Protein AF-A0AA38CNA8-F1 (afdb_monomer_lite)

pLDDT: mean 75.53, std 14.95, range [21.09, 90.0]

Foldseek 3Di:
DDPPDDDPVVVVVVVVVVVCQVPPPPCPDRDFDWDWDDQAPFIRGGQTDDPPDPDRDDDPVVCVVRVFDWDADADWDQDPVRDIDGDRGHGPDRD

Secondary structure (DSSP, 8-state):
-------HHHHHHHHHHHHHHHH-TT-SSPPPPEEEEEETTEEEEEEEP-TT-SS----HHHHHHTT--EE----EEE-TTSPEEEP--EE----

Radius of gyration: 15.96 Å; chains: 1; bounding box: 35×38×35 Å

Organism: Taxus chinensis (NCBI:txid29808)

Sequence (95 aa):
MVLRTMEQDRIKEFKWMVQKVLNAKDIKKPPPFYFSLIMGEHIGHNCMVENGASNTVMPNAIAEKLGLQYEPTEKSVLQLDGIVMNTVGVIKNLE

Structure (mmCIF, N/CA/C/O backbone):
data_AF-A0AA38CNA8-F1
#
_entry.id   AF-A0AA38CNA8-F1
#
loop_
_atom_site.group_PDB
_atom_site.id
_atom_site.type_symbol
_atom_site.label_atom_id
_atom_site.label_alt_id
_atom_site.label_comp_id
_atom_site.label_asym_id
_atom_site.label_entity_id
_atom_site.label_seq_id
_atom_site.pdbx_PDB_ins_code
_atom_site.Cartn_x
_atom_site.Cartn_y
_atom_site.Cartn_z
_atom_site.occupancy
_atom_site.B_iso_or_equiv
_atom_site.auth_seq_id
_atom_site.auth_comp_id
_atom_site.auth_asym_id
_atom_site.auth_atom_id
_atom_site.pdbx_PDB_model_num
ATOM 1 N N . MET A 1 1 ? 2.943 -7.563 10.537 1.00 31.81 1 MET A N 1
ATOM 2 C CA . MET A 1 1 ? 3.380 -7.994 9.190 1.00 31.81 1 MET A CA 1
ATOM 3 C C . MET A 1 1 ? 4.314 -9.183 9.328 1.00 31.81 1 MET A C 1
ATOM 5 O O . MET A 1 1 ? 5.522 -9.011 9.463 1.00 31.81 1 MET A O 1
ATOM 9 N N . VAL A 1 2 ? 3.756 -10.391 9.338 1.00 21.09 2 VAL A N 1
ATOM 10 C CA . VAL A 1 2 ? 4.552 -11.615 9.244 1.00 21.09 2 VAL A CA 1
ATOM 11 C C . VAL A 1 2 ? 4.868 -11.835 7.768 1.00 21.09 2 VAL A C 1
ATOM 13 O O . VAL A 1 2 ? 4.011 -12.233 6.984 1.00 21.09 2 VAL A O 1
ATOM 16 N N . LEU A 1 3 ? 6.109 -11.557 7.366 1.00 26.83 3 LEU A N 1
ATOM 17 C CA . LEU A 1 3 ? 6.644 -12.086 6.116 1.00 26.83 3 LEU A CA 1
ATOM 18 C C . LEU A 1 3 ? 6.748 -13.602 6.306 1.00 26.83 3 LEU A C 1
ATOM 20 O O . LEU A 1 3 ? 7.724 -14.084 6.878 1.00 26.83 3 LEU A O 1
ATOM 24 N N . ARG A 1 4 ? 5.730 -14.368 5.890 1.00 35.53 4 ARG A N 1
ATOM 25 C CA . ARG A 1 4 ? 5.892 -15.824 5.802 1.00 35.53 4 ARG A CA 1
ATOM 26 C C . ARG A 1 4 ? 7.075 -16.074 4.879 1.00 35.53 4 ARG A C 1
ATOM 28 O O . ARG A 1 4 ? 7.132 -15.528 3.777 1.00 35.53 4 ARG A O 1
ATOM 35 N N . THR A 1 5 ? 8.041 -16.835 5.377 1.00 39.94 5 THR A N 1
ATOM 36 C CA . THR A 1 5 ? 9.295 -17.131 4.693 1.00 39.94 5 THR A CA 1
ATOM 37 C C . THR A 1 5 ? 8.994 -17.631 3.289 1.00 39.94 5 THR A C 1
ATOM 39 O O . THR A 1 5 ? 8.489 -18.737 3.107 1.00 39.94 5 THR A O 1
ATOM 42 N N . MET A 1 6 ? 9.304 -16.811 2.283 1.00 47.78 6 MET A N 1
ATOM 43 C CA . MET A 1 6 ? 9.573 -17.339 0.955 1.00 47.78 6 MET A CA 1
ATOM 44 C C . MET A 1 6 ? 10.661 -18.401 1.134 1.00 47.78 6 MET A C 1
ATOM 46 O O . MET A 1 6 ? 11.669 -18.138 1.793 1.00 47.78 6 MET A O 1
ATOM 50 N N . GLU A 1 7 ? 10.449 -19.603 0.601 1.00 55.81 7 GLU A N 1
ATOM 51 C CA . GLU A 1 7 ? 11.503 -20.618 0.536 1.00 55.81 7 GLU A CA 1
ATOM 52 C C . GLU A 1 7 ? 12.777 -19.980 -0.038 1.00 55.81 7 GLU A C 1
ATOM 54 O O . GLU A 1 7 ? 12.696 -19.117 -0.921 1.00 55.81 7 GLU A O 1
ATOM 59 N N . GLN A 1 8 ? 13.950 -20.347 0.492 1.00 53.97 8 GLN A N 1
ATOM 60 C CA . GLN A 1 8 ? 15.221 -19.678 0.172 1.00 53.97 8 GLN A CA 1
ATOM 61 C C . GLN A 1 8 ? 15.472 -19.565 -1.341 1.00 53.97 8 GLN A C 1
ATOM 63 O O . GLN A 1 8 ? 15.994 -18.546 -1.802 1.00 53.97 8 GLN A O 1
ATOM 68 N N . ASP A 1 9 ? 15.028 -20.555 -2.114 1.00 52.94 9 ASP A N 1
ATOM 69 C CA . ASP A 1 9 ? 15.140 -20.576 -3.571 1.00 52.94 9 ASP A CA 1
ATOM 70 C C . ASP A 1 9 ? 14.302 -19.484 -4.244 1.00 52.94 9 ASP A C 1
ATOM 72 O O . ASP A 1 9 ? 14.803 -18.778 -5.122 1.00 52.94 9 ASP A O 1
ATOM 76 N N . ARG A 1 10 ? 13.081 -19.229 -3.757 1.00 58.44 10 ARG A N 1
ATOM 77 C CA . ARG A 1 10 ? 12.242 -18.131 -4.259 1.00 58.44 10 ARG A CA 1
ATOM 78 C C . ARG A 1 10 ? 12.805 -16.764 -3.887 1.00 58.44 10 ARG A C 1
ATOM 80 O O . ARG A 1 10 ? 12.689 -15.826 -4.669 1.00 58.44 10 ARG A O 1
ATOM 87 N N . ILE A 1 11 ? 13.442 -16.627 -2.719 1.00 60.25 11 ILE A N 1
ATOM 88 C CA . ILE A 1 11 ? 14.130 -15.378 -2.334 1.00 60.25 11 ILE A CA 1
ATOM 89 C C . ILE A 1 11 ? 15.313 -15.117 -3.268 1.00 60.25 11 ILE A C 1
ATOM 91 O O . ILE A 1 11 ? 15.544 -13.980 -3.683 1.00 60.25 11 ILE A O 1
ATOM 95 N N . LYS A 1 12 ? 16.077 -16.161 -3.594 1.00 63.94 12 LYS A N 1
ATOM 96 C CA . LYS A 1 12 ? 17.230 -16.070 -4.491 1.00 63.94 12 LYS A CA 1
ATOM 97 C C . LYS A 1 12 ? 16.803 -15.699 -5.910 1.00 63.94 12 LYS A C 1
ATOM 99 O O . LYS A 1 12 ? 17.407 -14.806 -6.502 1.00 63.94 12 LYS A O 1
ATOM 104 N N . GLU A 1 13 ? 15.746 -16.324 -6.418 1.00 68.38 13 GLU A N 1
ATOM 105 C CA . GLU A 1 13 ? 15.154 -16.013 -7.722 1.00 68.38 13 GLU A CA 1
ATOM 106 C C . GLU A 1 13 ? 14.617 -14.578 -7.773 1.00 68.38 13 GLU A C 1
ATOM 108 O O . GLU A 1 13 ? 14.934 -13.827 -8.697 1.00 68.38 13 GLU A O 1
ATOM 113 N N . PHE A 1 14 ? 13.907 -14.147 -6.727 1.00 68.44 14 PHE A N 1
ATOM 114 C CA . PHE A 1 14 ? 13.411 -12.780 -6.599 1.00 68.44 14 PHE A CA 1
ATOM 115 C C . PHE A 1 14 ? 14.541 -11.746 -6.609 1.00 68.44 14 PHE A C 1
ATOM 117 O O . PHE A 1 14 ? 14.514 -10.794 -7.389 1.00 68.44 14 PHE A O 1
ATOM 124 N N . LYS A 1 15 ? 15.580 -11.951 -5.789 1.00 67.81 15 LYS A N 1
ATOM 125 C CA . LYS A 1 15 ? 16.761 -11.075 -5.759 1.00 67.81 15 LYS A CA 1
ATOM 126 C C . LYS A 1 15 ? 17.451 -11.018 -7.118 1.00 67.81 15 LYS A C 1
ATOM 128 O O . LYS A 1 15 ? 17.867 -9.944 -7.546 1.00 67.81 15 LYS A O 1
ATOM 133 N N . TRP A 1 16 ? 17.553 -12.152 -7.808 1.00 71.00 16 TRP A N 1
ATOM 134 C CA . TRP A 1 16 ? 18.142 -12.213 -9.140 1.00 71.00 16 TRP A CA 1
ATOM 135 C C . TRP A 1 16 ? 17.305 -11.463 -10.184 1.00 71.00 16 TRP A C 1
ATOM 137 O O . TRP A 1 16 ? 17.872 -10.708 -10.975 1.00 71.00 16 TRP A O 1
ATOM 147 N N . MET A 1 17 ? 15.974 -11.598 -10.156 1.00 67.81 17 MET A N 1
ATOM 148 C CA . MET A 1 17 ? 15.066 -10.831 -11.017 1.00 67.81 17 MET A CA 1
ATOM 149 C C . MET A 1 17 ? 15.209 -9.326 -10.787 1.00 67.81 17 MET A C 1
ATOM 151 O O . MET A 1 17 ? 15.407 -8.582 -11.748 1.00 67.81 17 MET A O 1
ATOM 155 N N . VAL A 1 18 ? 15.172 -8.883 -9.526 1.00 68.50 18 VAL A N 1
ATOM 156 C CA . VAL A 1 18 ? 15.355 -7.471 -9.158 1.00 68.50 18 VAL A CA 1
ATOM 157 C C . VAL A 1 18 ? 16.705 -6.963 -9.666 1.00 68.50 18 VAL A C 1
ATOM 159 O O . VAL A 1 18 ? 16.763 -5.943 -10.349 1.00 68.50 18 VAL A O 1
ATOM 162 N N . GLN A 1 19 ? 17.787 -7.707 -9.428 1.00 71.62 19 GLN A N 1
ATOM 163 C CA . GLN A 1 19 ? 19.124 -7.321 -9.874 1.00 71.62 19 GLN A CA 1
ATOM 164 C C . GLN A 1 19 ? 19.231 -7.232 -11.403 1.00 71.62 19 GLN A C 1
ATOM 166 O O . GLN A 1 19 ? 19.900 -6.338 -11.916 1.00 71.62 19 GLN A O 1
ATOM 171 N N . LYS A 1 20 ? 18.568 -8.125 -12.147 1.00 72.69 20 LYS A N 1
ATOM 172 C CA . LYS A 1 20 ? 18.525 -8.071 -13.615 1.00 72.69 20 LYS A CA 1
ATOM 173 C C . LYS A 1 20 ? 17.805 -6.831 -14.134 1.00 72.69 20 LYS A C 1
ATOM 175 O O . LYS A 1 20 ? 18.309 -6.208 -15.063 1.00 72.69 20 LYS A O 1
ATOM 180 N N . VAL A 1 21 ? 16.665 -6.476 -13.541 1.00 67.75 21 VAL A N 1
ATOM 181 C CA . VAL A 1 21 ? 15.911 -5.266 -13.907 1.00 67.75 21 VAL A CA 1
ATOM 182 C C . VAL A 1 21 ? 16.731 -4.013 -13.601 1.00 67.75 21 VAL A C 1
ATOM 184 O O . VAL A 1 21 ? 16.823 -3.129 -14.446 1.00 67.75 21 VAL A O 1
ATOM 187 N N . LEU A 1 22 ? 17.390 -3.964 -12.438 1.00 65.00 22 LEU A N 1
ATOM 188 C CA . LEU A 1 22 ? 18.246 -2.840 -12.044 1.00 65.00 22 LEU A CA 1
ATOM 189 C C . LEU A 1 22 ? 19.515 -2.714 -12.907 1.00 65.00 22 LEU A C 1
ATOM 191 O O . LEU A 1 22 ? 19.977 -1.605 -13.156 1.00 65.00 22 LEU A O 1
ATOM 195 N N . ASN A 1 23 ? 20.074 -3.831 -13.382 1.00 69.94 23 ASN A N 1
ATOM 196 C CA . ASN A 1 23 ? 21.287 -3.852 -14.210 1.00 69.94 23 ASN A CA 1
ATOM 197 C C . ASN A 1 23 ? 21.019 -3.701 -15.716 1.00 69.94 23 ASN A C 1
ATOM 199 O O . ASN A 1 23 ? 21.972 -3.664 -16.500 1.00 69.94 23 ASN A O 1
ATOM 203 N N . ALA A 1 24 ? 19.757 -3.653 -16.145 1.00 69.19 24 ALA A N 1
ATOM 204 C CA . ALA A 1 24 ? 19.406 -3.457 -17.544 1.00 69.19 24 ALA A CA 1
ATOM 205 C C . ALA A 1 24 ? 19.765 -2.019 -17.964 1.00 69.19 24 ALA A C 1
ATOM 207 O O . ALA A 1 24 ? 19.005 -1.078 -17.749 1.00 69.19 24 ALA A O 1
ATOM 208 N N . LYS A 1 25 ? 20.955 -1.861 -18.560 1.00 57.91 25 LYS A N 1
ATOM 209 C CA . LYS A 1 25 ? 21.581 -0.572 -18.917 1.00 57.91 25 LYS A CA 1
ATOM 210 C C . LYS A 1 25 ? 20.749 0.318 -19.856 1.00 57.91 25 LYS A C 1
ATOM 212 O O . LYS A 1 25 ? 21.031 1.508 -19.943 1.00 57.91 25 LYS A O 1
ATOM 217 N N . ASP A 1 26 ? 19.716 -0.229 -20.494 1.00 58.56 26 ASP A N 1
ATOM 218 C CA . ASP A 1 26 ? 18.867 0.481 -21.458 1.00 58.56 26 ASP A CA 1
ATOM 219 C C . ASP A 1 26 ? 17.518 0.943 -20.890 1.00 58.56 26 ASP A C 1
ATOM 221 O O . ASP A 1 26 ? 16.732 1.588 -21.587 1.00 58.56 26 ASP A O 1
ATOM 225 N N . ILE A 1 27 ? 17.231 0.665 -19.616 1.00 58.88 27 ILE A N 1
ATOM 226 C CA . ILE A 1 27 ? 15.942 1.008 -19.023 1.00 58.88 27 ILE A CA 1
ATOM 227 C C . ILE A 1 27 ? 16.078 2.271 -18.167 1.00 58.88 27 ILE A C 1
ATOM 229 O O . ILE A 1 27 ? 16.283 2.216 -16.960 1.00 58.88 27 ILE A O 1
ATOM 233 N N . LYS A 1 28 ? 15.926 3.446 -18.796 1.00 63.50 28 LYS A N 1
ATOM 234 C CA . LYS A 1 28 ? 15.954 4.749 -18.092 1.00 63.50 28 LYS A CA 1
ATOM 235 C C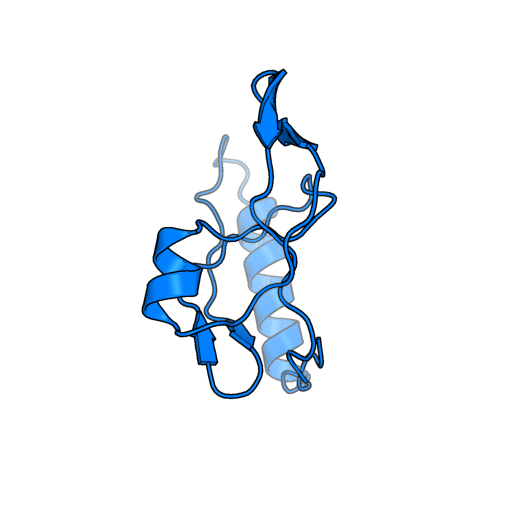 . LYS A 1 28 ? 14.889 4.875 -16.989 1.00 63.50 28 LYS A C 1
ATOM 237 O O . LYS A 1 28 ? 15.063 5.675 -16.075 1.00 63.50 28 LYS A O 1
ATOM 242 N N . LYS A 1 29 ? 13.789 4.119 -17.090 1.00 68.06 29 LYS A N 1
ATOM 243 C CA . LYS A 1 29 ? 12.729 3.994 -16.078 1.00 68.06 29 LYS A CA 1
ATOM 244 C C . LYS A 1 29 ? 12.184 2.564 -16.103 1.00 68.06 29 LYS A C 1
ATOM 246 O O . LYS A 1 29 ? 11.382 2.265 -16.991 1.00 68.06 29 LYS A O 1
ATOM 251 N N . PRO A 1 30 ? 12.648 1.658 -15.227 1.00 68.88 30 PRO A N 1
ATOM 252 C CA . PRO A 1 30 ? 12.095 0.314 -15.178 1.00 68.88 30 PRO A CA 1
ATOM 253 C C . PRO A 1 30 ? 10.603 0.353 -14.866 1.00 68.88 30 PRO A C 1
ATOM 255 O O . PRO A 1 30 ? 10.162 1.251 -14.142 1.00 68.88 30 PRO A O 1
ATOM 258 N N . PRO A 1 31 ? 9.809 -0.569 -15.447 1.00 71.62 31 PRO A N 1
ATOM 259 C CA . PRO A 1 31 ? 8.404 -0.668 -15.094 1.00 71.62 31 PRO A CA 1
ATOM 260 C C . PRO A 1 31 ? 8.295 -0.909 -13.582 1.00 71.62 31 PRO A C 1
ATOM 262 O O . PRO A 1 31 ? 9.172 -1.571 -13.011 1.00 71.62 31 PRO A O 1
ATOM 265 N N . PRO A 1 32 ? 7.251 -0.385 -12.920 1.00 78.69 32 PRO A N 1
ATOM 266 C CA . PRO A 1 32 ? 7.117 -0.569 -11.489 1.00 78.69 32 PRO A CA 1
ATOM 267 C C . PRO A 1 32 ? 6.986 -2.057 -11.165 1.00 78.69 32 PRO A C 1
ATOM 269 O O . PRO A 1 32 ? 6.387 -2.834 -11.914 1.00 78.69 32 PRO A O 1
ATOM 272 N N . PHE A 1 33 ? 7.582 -2.456 -10.049 1.00 81.69 33 PHE A N 1
ATOM 273 C CA . PHE A 1 33 ? 7.582 -3.843 -9.625 1.00 81.69 33 PHE A CA 1
ATOM 274 C C . PHE A 1 33 ? 6.369 -4.103 -8.729 1.00 81.69 33 PHE A C 1
ATOM 276 O O . PHE A 1 33 ? 6.251 -3.500 -7.659 1.00 81.69 33 PHE A O 1
ATOM 283 N N . TYR A 1 34 ? 5.481 -5.001 -9.162 1.00 84.75 34 TYR A N 1
ATOM 284 C CA . TYR A 1 34 ? 4.237 -5.321 -8.462 1.00 84.75 34 TYR A CA 1
ATOM 285 C C . TYR A 1 34 ? 4.223 -6.755 -7.933 1.00 84.75 34 TYR A C 1
ATOM 287 O O . TYR A 1 34 ? 4.722 -7.675 -8.579 1.00 84.75 34 TYR A O 1
ATOM 295 N N . PHE A 1 35 ? 3.599 -6.957 -6.776 1.00 84.25 35 PHE A N 1
ATOM 296 C CA . PHE A 1 35 ? 3.395 -8.267 -6.163 1.00 84.25 35 PHE A CA 1
ATOM 297 C C . PHE A 1 35 ? 1.999 -8.369 -5.540 1.00 84.25 35 PHE A C 1
ATOM 299 O O . PHE A 1 35 ? 1.293 -7.373 -5.385 1.00 84.25 35 PHE A O 1
ATOM 306 N N . SER A 1 36 ? 1.588 -9.591 -5.201 1.00 87.56 36 SER A N 1
ATOM 307 C CA . SER A 1 36 ? 0.427 -9.804 -4.333 1.00 87.56 36 SER A CA 1
ATOM 308 C C . SER A 1 36 ? 0.906 -10.010 -2.899 1.00 87.56 36 SER A C 1
ATOM 310 O O . SER A 1 36 ? 1.853 -10.763 -2.671 1.00 87.56 36 SER A O 1
ATOM 312 N N . LEU A 1 37 ? 0.271 -9.335 -1.948 1.00 84.31 37 LEU A N 1
ATOM 313 C CA . LEU A 1 37 ? 0.573 -9.401 -0.524 1.00 84.31 37 LEU A CA 1
ATOM 314 C C . LEU A 1 37 ? -0.564 -10.123 0.204 1.00 84.31 37 LEU A C 1
ATOM 316 O O . LEU A 1 37 ? -1.731 -9.777 0.034 1.00 84.31 37 LEU A O 1
ATOM 320 N N . ILE A 1 38 ? -0.218 -11.090 1.049 1.00 85.69 38 ILE A N 1
ATOM 321 C CA . ILE A 1 38 ? -1.158 -11.689 2.001 1.00 85.69 38 ILE A CA 1
ATOM 322 C C . ILE A 1 38 ? -1.100 -10.865 3.295 1.00 85.69 38 ILE A C 1
ATOM 324 O O . ILE A 1 38 ? -0.017 -10.650 3.840 1.00 85.69 38 ILE A O 1
ATOM 328 N N . MET A 1 39 ? -2.251 -10.381 3.758 1.00 81.38 39 MET A N 1
ATOM 329 C CA . MET A 1 39 ? -2.429 -9.515 4.927 1.00 81.38 39 MET A CA 1
ATOM 330 C C . MET A 1 39 ? -3.505 -10.124 5.836 1.00 81.38 39 MET A C 1
ATOM 332 O O . MET A 1 39 ? -4.701 -9.908 5.622 1.00 81.38 39 MET A O 1
ATOM 336 N N . GLY A 1 40 ? -3.092 -10.913 6.830 1.00 82.88 40 GLY A N 1
ATOM 337 C CA . GLY A 1 40 ? -4.015 -11.771 7.576 1.00 82.88 40 GLY A CA 1
ATOM 338 C C . GLY A 1 40 ? -4.736 -12.736 6.635 1.00 82.88 40 GLY A C 1
ATOM 339 O O . GLY A 1 40 ? -4.094 -13.463 5.877 1.00 82.88 40 GLY A O 1
AT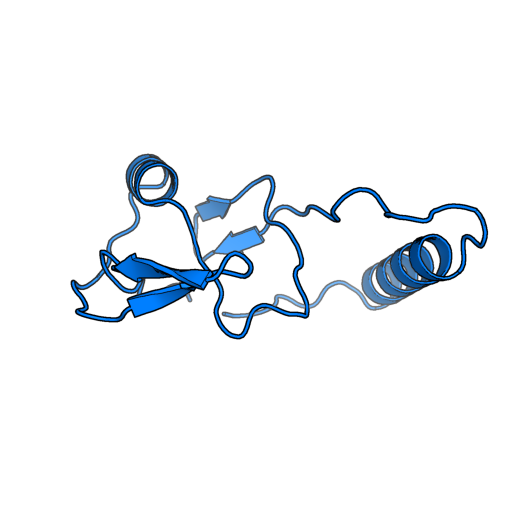OM 340 N N . GLU A 1 41 ? -6.067 -12.697 6.633 1.00 86.06 41 GLU A N 1
ATOM 341 C CA . GLU A 1 41 ? -6.916 -13.502 5.739 1.00 86.06 41 GLU A CA 1
ATOM 342 C C . GLU A 1 41 ? -7.169 -12.849 4.365 1.00 86.06 41 GLU A C 1
ATOM 344 O O . GLU A 1 41 ? -7.829 -13.430 3.505 1.00 86.06 41 GLU A O 1
ATOM 349 N N . HIS A 1 42 ? -6.631 -11.649 4.126 1.00 86.88 42 HIS A N 1
ATOM 350 C CA . HIS A 1 42 ? -6.871 -10.880 2.905 1.00 86.88 42 HIS A CA 1
ATOM 351 C C . HIS A 1 42 ? -5.712 -11.017 1.919 1.00 86.88 42 HIS A C 1
ATOM 353 O O . HIS A 1 42 ? -4.546 -11.106 2.309 1.00 86.88 42 HIS A O 1
ATOM 359 N N . ILE A 1 43 ? -6.017 -10.953 0.622 1.00 88.81 43 ILE A N 1
ATOM 360 C CA . ILE A 1 43 ? -5.009 -10.893 -0.440 1.00 88.81 43 ILE A CA 1
ATOM 361 C C . ILE A 1 43 ? -5.138 -9.552 -1.160 1.00 88.81 43 ILE A C 1
ATOM 363 O O . ILE A 1 43 ? -6.143 -9.266 -1.807 1.00 88.81 43 ILE A O 1
ATOM 367 N N . GLY A 1 44 ? -4.105 -8.720 -1.043 1.00 86.31 44 GLY A N 1
ATOM 368 C CA . GLY A 1 44 ? -3.946 -7.504 -1.830 1.00 86.31 44 GLY A CA 1
ATOM 369 C C . GLY A 1 44 ? -3.184 -7.813 -3.112 1.00 86.31 44 GLY A C 1
ATOM 370 O O . GLY A 1 44 ? -2.087 -8.360 -3.060 1.00 86.31 44 GLY A O 1
ATOM 371 N N . HIS A 1 45 ? -3.742 -7.460 -4.264 1.00 87.81 45 HIS A N 1
ATOM 372 C CA . HIS A 1 45 ? -3.064 -7.586 -5.555 1.00 87.81 45 HIS A CA 1
ATOM 373 C C . HIS A 1 45 ? -2.472 -6.245 -5.999 1.00 87.81 45 HIS A C 1
ATOM 375 O O . HIS A 1 45 ? -2.932 -5.185 -5.575 1.00 87.81 45 HIS A O 1
ATOM 381 N N . ASN A 1 46 ? -1.489 -6.296 -6.902 1.00 88.38 46 ASN A N 1
ATOM 382 C CA . ASN A 1 46 ? -0.858 -5.117 -7.506 1.00 88.38 46 ASN A CA 1
ATOM 383 C C . ASN A 1 46 ? -0.236 -4.148 -6.482 1.00 88.38 46 ASN A C 1
ATOM 385 O O . ASN A 1 46 ? -0.274 -2.930 -6.655 1.00 88.38 46 ASN A O 1
ATOM 389 N N . CYS A 1 47 ? 0.362 -4.683 -5.419 1.00 88.81 47 CYS A N 1
ATOM 390 C CA . CYS A 1 47 ? 1.135 -3.907 -4.457 1.00 88.81 47 CYS A CA 1
ATOM 391 C C . CYS A 1 47 ? 2.472 -3.509 -5.089 1.00 88.81 47 CYS A C 1
ATOM 393 O O . CYS A 1 47 ? 3.218 -4.376 -5.539 1.00 88.81 47 CYS A O 1
ATOM 395 N N . MET A 1 48 ? 2.775 -2.213 -5.141 1.00 88.69 48 MET A N 1
ATOM 396 C CA . MET A 1 48 ? 4.029 -1.702 -5.699 1.00 88.69 48 MET A CA 1
ATOM 397 C C . MET A 1 48 ? 5.143 -1.736 -4.649 1.00 88.69 48 MET A C 1
ATOM 399 O O . MET A 1 48 ? 4.933 -1.291 -3.521 1.00 88.69 48 MET A O 1
ATOM 403 N N . VAL A 1 49 ? 6.333 -2.221 -5.015 1.00 84.44 49 VAL A N 1
ATOM 404 C CA . VAL A 1 49 ? 7.540 -2.031 -4.193 1.00 84.44 49 VAL A CA 1
ATOM 405 C C . VAL A 1 49 ? 8.105 -0.645 -4.479 1.00 84.44 49 VAL A C 1
ATOM 407 O O . VAL A 1 49 ? 8.516 -0.371 -5.604 1.00 84.44 49 VAL A O 1
ATOM 410 N N . GLU A 1 50 ? 8.171 0.202 -3.455 1.00 83.19 50 GLU A N 1
ATOM 411 C CA . GLU A 1 50 ? 8.761 1.538 -3.536 1.00 83.19 50 GLU A CA 1
ATOM 412 C C . GLU A 1 50 ? 9.772 1.722 -2.398 1.00 83.19 50 GLU A C 1
ATOM 414 O O . GLU A 1 50 ? 9.393 1.799 -1.232 1.00 83.19 50 GLU A O 1
ATOM 419 N N . ASN A 1 51 ? 11.068 1.766 -2.728 1.00 83.00 51 ASN A N 1
ATOM 420 C CA . ASN A 1 51 ? 12.143 1.934 -1.739 1.00 83.00 51 ASN A CA 1
ATOM 421 C C . ASN A 1 51 ? 12.184 3.372 -1.184 1.00 83.00 51 ASN A C 1
ATOM 423 O O . ASN A 1 51 ? 12.625 3.600 -0.064 1.00 83.00 51 ASN A O 1
ATOM 427 N N . GLY A 1 52 ? 11.689 4.355 -1.942 1.00 84.38 52 GLY A N 1
ATOM 428 C CA . GLY A 1 52 ? 11.583 5.738 -1.480 1.00 84.38 52 GLY A CA 1
ATOM 429 C C . GLY A 1 52 ? 10.451 5.980 -0.474 1.00 84.38 52 GLY A C 1
ATOM 430 O O . GLY A 1 52 ? 10.407 7.042 0.145 1.00 84.38 52 GLY A O 1
ATOM 431 N N . ALA A 1 53 ? 9.529 5.030 -0.296 1.00 83.94 53 ALA A N 1
ATOM 432 C CA . ALA A 1 53 ? 8.380 5.195 0.584 1.00 83.94 53 ALA A CA 1
ATOM 433 C C . ALA A 1 53 ? 8.738 4.828 2.030 1.00 83.94 53 ALA A C 1
ATOM 435 O O . ALA A 1 53 ? 9.045 3.681 2.343 1.00 83.94 53 ALA A O 1
ATOM 436 N N . SER A 1 54 ? 8.628 5.792 2.947 1.00 84.31 54 SER A N 1
ATOM 437 C CA . SER A 1 54 ? 8.851 5.541 4.380 1.00 84.31 54 SER A CA 1
ATOM 438 C C . SER A 1 54 ? 7.706 4.771 5.049 1.00 84.31 54 SER A C 1
ATOM 440 O O . SER A 1 54 ? 7.891 4.216 6.127 1.00 84.31 54 SER A O 1
ATOM 442 N N . ASN A 1 55 ? 6.518 4.758 4.437 1.00 82.25 55 ASN A N 1
ATOM 443 C CA . ASN A 1 55 ? 5.328 4.089 4.957 1.00 82.25 55 ASN A CA 1
ATOM 444 C C . ASN A 1 55 ? 4.646 3.276 3.853 1.00 82.25 55 ASN A C 1
ATOM 446 O O . ASN A 1 55 ? 4.579 3.710 2.704 1.00 82.25 55 ASN A O 1
ATOM 450 N N . THR A 1 56 ? 4.082 2.123 4.220 1.00 85.69 56 THR A N 1
ATOM 451 C CA . THR A 1 56 ? 3.163 1.384 3.344 1.00 85.69 56 THR A CA 1
ATOM 452 C C . THR A 1 56 ? 1.810 2.086 3.335 1.00 85.69 56 THR A C 1
ATOM 454 O O . THR A 1 56 ? 1.260 2.382 4.394 1.00 85.69 56 THR A O 1
ATOM 457 N N . VAL A 1 57 ? 1.274 2.345 2.146 1.00 87.12 57 VAL A N 1
ATOM 458 C CA . VAL A 1 57 ? -0.013 3.022 1.956 1.00 87.12 57 VAL A CA 1
ATOM 459 C C . VAL A 1 57 ? -0.933 2.186 1.073 1.00 87.12 57 VAL A C 1
ATOM 461 O O . VAL A 1 57 ? -0.478 1.450 0.199 1.00 87.12 57 VAL A O 1
ATOM 464 N N . MET A 1 58 ? -2.238 2.314 1.298 1.00 89.12 58 MET A N 1
ATOM 465 C CA . MET A 1 58 ? -3.286 1.670 0.511 1.00 89.12 58 MET A CA 1
ATOM 466 C C . MET A 1 58 ? -4.395 2.695 0.235 1.00 89.12 58 MET A C 1
ATOM 468 O O . MET A 1 58 ? -4.733 3.466 1.134 1.00 89.12 58 MET A O 1
ATOM 472 N N . PRO A 1 59 ? -4.990 2.723 -0.971 1.00 89.44 59 PRO A N 1
ATOM 473 C CA . PRO A 1 59 ? -6.158 3.559 -1.225 1.00 89.44 59 PRO A CA 1
ATOM 474 C C . PRO A 1 59 ? -7.356 3.132 -0.368 1.00 89.44 59 PRO A C 1
ATOM 476 O O . PRO A 1 59 ? -7.633 1.937 -0.255 1.00 89.44 59 PRO A O 1
ATOM 479 N N . ASN A 1 60 ? -8.123 4.100 0.143 1.00 86.44 60 ASN A N 1
ATOM 480 C CA . ASN A 1 60 ? -9.300 3.829 0.978 1.00 86.44 60 ASN A CA 1
ATOM 481 C C . ASN A 1 60 ? -10.294 2.860 0.307 1.00 86.44 60 ASN A C 1
ATOM 483 O O . ASN A 1 60 ? -10.703 1.869 0.897 1.00 86.44 60 ASN A O 1
ATOM 487 N N . ALA A 1 61 ? -10.575 3.065 -0.983 1.00 88.25 61 ALA A N 1
ATOM 488 C CA . ALA A 1 61 ? -11.478 2.204 -1.748 1.00 88.25 61 ALA A CA 1
ATOM 489 C C . ALA A 1 61 ? -11.019 0.732 -1.831 1.00 88.25 61 ALA A C 1
ATOM 491 O O . ALA A 1 61 ? -11.838 -0.158 -2.051 1.00 88.25 61 ALA A O 1
ATOM 492 N N . ILE A 1 62 ? -9.715 0.455 -1.701 1.00 89.31 62 ILE A N 1
ATOM 493 C CA . ILE A 1 62 ? -9.203 -0.921 -1.651 1.00 89.31 62 ILE A CA 1
ATOM 494 C C . ILE A 1 62 ? -9.395 -1.503 -0.251 1.00 89.31 62 ILE A C 1
ATOM 496 O O . ILE A 1 62 ? -9.830 -2.646 -0.143 1.00 89.31 62 ILE A O 1
ATOM 500 N N . ALA A 1 63 ? -9.144 -0.720 0.802 1.00 87.94 63 ALA A N 1
ATOM 501 C CA . ALA A 1 63 ? -9.397 -1.143 2.177 1.00 87.94 63 ALA A CA 1
ATOM 502 C C . ALA A 1 63 ? -10.880 -1.488 2.397 1.00 87.94 63 ALA A C 1
ATOM 504 O O . ALA A 1 63 ? -11.184 -2.558 2.920 1.00 87.94 63 ALA A O 1
ATOM 505 N N . GLU A 1 64 ? -11.792 -0.648 1.899 1.00 88.56 64 GLU A N 1
ATOM 506 C CA . GLU A 1 64 ? -13.242 -0.883 1.933 1.00 88.56 64 GLU A CA 1
ATOM 507 C C . GLU A 1 64 ? -13.639 -2.166 1.188 1.00 88.56 64 GLU A C 1
ATOM 509 O O . GLU A 1 64 ? -14.390 -2.983 1.715 1.00 88.56 64 GLU A O 1
ATOM 514 N N . LYS A 1 65 ? -13.094 -2.394 -0.017 1.00 90.00 65 LYS A N 1
ATOM 515 C CA . LYS A 1 65 ? -13.351 -3.621 -0.797 1.00 90.00 65 LYS A CA 1
ATOM 516 C C . LYS A 1 65 ? -12.853 -4.886 -0.110 1.00 90.00 65 LYS A C 1
ATOM 518 O O . LYS A 1 65 ? -13.450 -5.943 -0.287 1.00 90.00 65 LYS A O 1
ATOM 523 N N . LEU A 1 66 ? -11.751 -4.781 0.624 1.00 87.25 66 LEU A N 1
ATOM 524 C CA . LEU A 1 66 ? -11.200 -5.879 1.406 1.00 87.25 66 LEU A CA 1
ATOM 525 C C . LEU A 1 66 ? -11.902 -6.034 2.765 1.00 87.25 66 LEU A C 1
ATO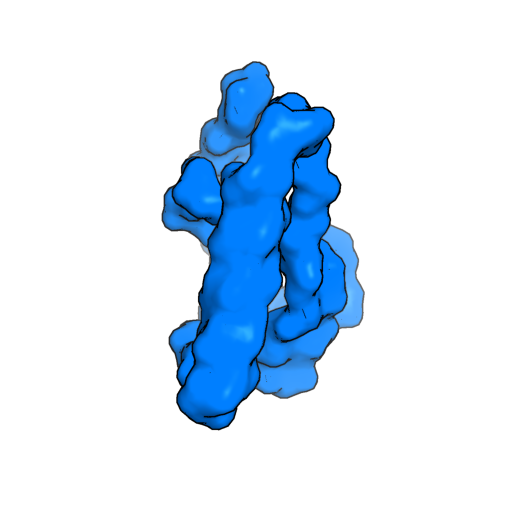M 527 O O . LEU A 1 66 ? -11.572 -6.960 3.487 1.00 87.25 66 LEU A O 1
ATOM 531 N N . GLY A 1 67 ? -12.852 -5.163 3.129 1.00 88.69 67 GLY A N 1
ATOM 532 C CA . GLY A 1 67 ? -13.527 -5.216 4.429 1.00 88.69 67 GLY A CA 1
ATOM 533 C C . GLY A 1 67 ? -12.608 -4.903 5.615 1.00 88.69 67 GLY A C 1
ATOM 534 O O . GLY A 1 67 ? -12.912 -5.279 6.748 1.00 88.69 67 GLY A O 1
ATOM 535 N N . LEU A 1 68 ? -11.480 -4.228 5.368 1.00 86.25 68 LEU A N 1
ATOM 536 C CA . LEU A 1 68 ? -10.478 -3.948 6.391 1.00 86.25 68 LEU A CA 1
ATOM 537 C C . LEU A 1 68 ? -10.986 -2.896 7.373 1.00 86.25 68 LEU A C 1
ATOM 539 O O . LEU A 1 68 ? -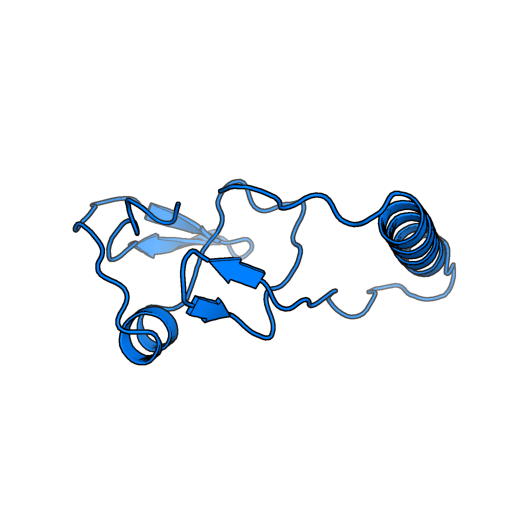11.431 -1.818 6.983 1.00 86.25 68 LEU A O 1
ATOM 543 N N . GLN A 1 69 ? -10.848 -3.196 8.660 1.00 84.94 69 GLN A N 1
ATOM 544 C CA . GLN A 1 69 ? -11.099 -2.239 9.731 1.00 84.94 69 GLN A CA 1
ATOM 545 C C . GLN A 1 69 ? -9.838 -1.406 9.971 1.00 84.94 69 GLN A C 1
ATOM 547 O O . GLN A 1 69 ? -8.731 -1.943 10.060 1.00 84.94 69 GLN A O 1
ATOM 552 N N . TYR A 1 70 ? -9.993 -0.091 10.089 1.00 85.19 70 TYR A N 1
ATOM 553 C CA . TYR A 1 70 ? -8.897 0.819 10.399 1.00 85.19 70 TYR A CA 1
ATOM 554 C C . TYR A 1 70 ? -9.319 1.834 11.453 1.00 85.19 70 TYR A C 1
ATOM 556 O O . TYR A 1 70 ? -10.464 2.279 11.501 1.00 85.19 70 TYR A O 1
ATOM 564 N N . GLU A 1 71 ? -8.373 2.204 12.307 1.00 84.38 71 GLU A N 1
ATOM 565 C CA . GLU A 1 71 ? -8.590 3.251 13.295 1.00 84.38 71 GLU A CA 1
ATOM 566 C C . GLU A 1 71 ? -8.313 4.616 12.664 1.00 84.38 71 GLU A C 1
ATOM 568 O O . GLU A 1 71 ? -7.248 4.775 12.053 1.00 84.38 71 GLU A O 1
ATOM 573 N N . PRO A 1 72 ? -9.210 5.606 12.820 1.00 82.38 72 PRO A N 1
ATOM 574 C CA . PRO A 1 72 ? -8.967 6.959 12.343 1.00 82.38 72 PRO A CA 1
ATOM 575 C C . PRO A 1 72 ? -7.647 7.515 12.876 1.00 82.38 72 PRO A C 1
ATOM 577 O O . PRO A 1 72 ? -7.298 7.343 14.045 1.00 82.38 72 PRO A O 1
ATOM 580 N N . THR A 1 73 ? -6.900 8.198 12.016 1.00 80.50 73 THR A N 1
ATOM 581 C CA . THR A 1 73 ? -5.660 8.864 12.406 1.00 80.50 73 THR A CA 1
ATOM 582 C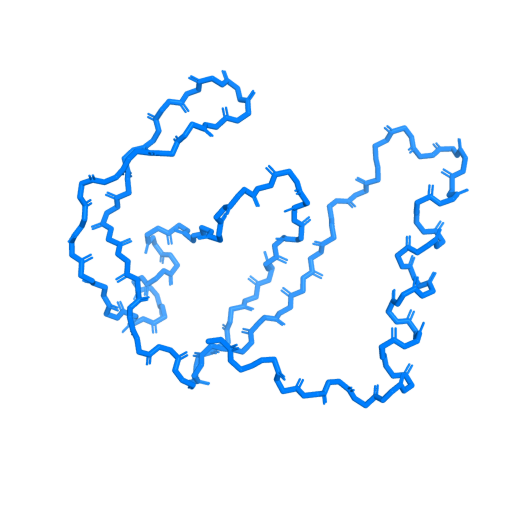 C . THR A 1 73 ? -5.544 10.183 11.666 1.00 80.50 73 THR A C 1
ATOM 584 O O . THR A 1 73 ? -5.826 10.253 10.475 1.00 80.50 73 THR A O 1
ATOM 587 N N . GLU A 1 74 ? -5.094 11.225 12.355 1.00 68.31 74 GLU A N 1
ATOM 588 C CA . GLU A 1 74 ? -4.715 12.482 11.715 1.00 68.31 74 GLU A CA 1
ATOM 589 C C . GLU A 1 74 ? -3.210 12.458 11.460 1.00 68.31 74 GLU A C 1
ATOM 591 O O . GLU A 1 74 ? -2.401 12.989 12.220 1.00 68.31 74 GLU A O 1
ATOM 596 N N . LYS A 1 75 ? -2.819 11.758 10.393 1.00 76.06 75 LYS A N 1
ATOM 597 C CA . LYS A 1 75 ? -1.457 11.816 9.858 1.00 76.06 75 LYS A CA 1
ATOM 598 C C . LYS A 1 75 ? -1.495 12.273 8.417 1.00 76.06 75 LYS A C 1
ATOM 600 O O . LYS A 1 75 ? -2.356 11.847 7.646 1.00 76.06 75 LYS A O 1
ATOM 605 N N . SER A 1 76 ? -0.518 13.083 8.050 1.00 79.38 76 SER A N 1
ATOM 606 C CA . SER A 1 76 ? -0.330 13.527 6.678 1.00 79.38 76 SER A CA 1
ATOM 607 C C . SER A 1 76 ? 0.891 12.841 6.070 1.00 79.38 76 SER A C 1
ATOM 609 O O . SER A 1 76 ? 1.906 12.650 6.739 1.00 79.38 76 SER A O 1
ATOM 611 N N . VAL A 1 77 ? 0.791 12.456 4.802 1.00 80.56 77 VAL A N 1
ATOM 612 C CA . VAL A 1 77 ? 1.875 11.863 4.016 1.00 80.56 77 VAL A CA 1
ATOM 613 C C . VAL A 1 77 ? 2.249 12.848 2.918 1.00 80.56 77 VAL A C 1
ATOM 615 O O . VAL A 1 77 ? 1.394 13.259 2.136 1.00 80.56 77 VAL A O 1
ATOM 618 N N . LEU A 1 78 ? 3.526 13.229 2.870 1.00 83.31 78 LEU A N 1
ATOM 619 C CA . LEU A 1 78 ? 4.080 14.019 1.776 1.00 83.31 78 LEU A CA 1
ATOM 620 C C . LEU A 1 78 ? 4.363 13.095 0.590 1.00 83.31 78 LEU A C 1
ATOM 622 O O . LEU A 1 78 ? 5.116 12.128 0.711 1.00 83.31 78 LEU A O 1
ATOM 626 N N . GLN A 1 79 ? 3.750 13.394 -0.544 1.00 84.25 79 GLN A N 1
ATOM 627 C CA . GLN A 1 79 ? 3.984 12.706 -1.801 1.00 84.25 79 GLN A CA 1
ATOM 628 C C . GLN A 1 79 ? 5.228 13.256 -2.507 1.00 84.25 79 GLN A C 1
ATOM 630 O O . GLN A 1 79 ? 5.738 14.333 -2.200 1.00 84.25 79 GLN A O 1
ATOM 635 N N . LEU A 1 80 ? 5.717 12.497 -3.486 1.00 82.94 80 LEU A N 1
ATOM 636 C CA . LEU A 1 80 ? 6.911 12.830 -4.268 1.00 82.94 80 LEU A CA 1
ATOM 637 C C . LEU A 1 80 ? 6.756 14.117 -5.097 1.00 82.94 80 LEU A C 1
ATOM 639 O O . LEU A 1 80 ? 7.747 14.772 -5.403 1.00 82.94 80 LEU A O 1
ATOM 643 N N . ASP A 1 81 ? 5.524 14.480 -5.445 1.00 87.38 81 ASP A N 1
ATOM 644 C CA . ASP A 1 81 ? 5.164 15.718 -6.143 1.00 87.38 81 ASP A CA 1
ATOM 645 C C . ASP A 1 81 ? 4.963 16.917 -5.194 1.00 87.38 81 ASP A C 1
ATOM 647 O O . ASP A 1 81 ? 4.613 18.009 -5.639 1.00 87.38 81 ASP A O 1
ATOM 651 N N . GLY A 1 82 ? 5.207 16.733 -3.893 1.00 86.75 82 GLY A N 1
ATOM 652 C CA . GLY A 1 82 ? 5.061 17.767 -2.872 1.00 86.75 82 GLY A CA 1
ATOM 653 C C . GLY A 1 82 ? 3.637 17.925 -2.337 1.00 86.75 82 GLY A C 1
ATOM 654 O O . GLY A 1 82 ? 3.418 18.756 -1.454 1.00 86.75 82 GLY A O 1
ATOM 655 N N . ILE A 1 83 ? 2.671 17.139 -2.824 1.00 89.75 83 ILE A N 1
ATOM 656 C CA . ILE A 1 83 ? 1.298 17.171 -2.320 1.00 89.75 83 ILE A CA 1
ATOM 657 C C . ILE A 1 83 ? 1.238 16.492 -0.951 1.00 89.75 83 ILE A C 1
ATOM 659 O O . ILE A 1 83 ? 1.802 15.422 -0.725 1.00 89.75 83 ILE A O 1
ATOM 663 N N . VAL A 1 84 ? 0.529 17.120 -0.017 1.00 85.56 84 VAL A N 1
ATOM 664 C CA . VAL A 1 84 ? 0.267 16.557 1.307 1.00 85.56 84 VAL A CA 1
ATOM 665 C C . VAL A 1 84 ? -1.091 15.867 1.284 1.00 85.56 84 VAL A C 1
ATOM 667 O O . VAL A 1 84 ? -2.120 16.510 1.084 1.00 85.56 84 VAL A O 1
ATOM 670 N N . MET A 1 85 ? -1.096 14.556 1.507 1.00 82.81 85 MET A N 1
ATOM 671 C CA . MET A 1 85 ? -2.317 13.764 1.621 1.00 82.81 85 MET A CA 1
ATOM 672 C C . MET A 1 85 ? -2.632 13.445 3.074 1.00 82.81 85 MET A C 1
ATOM 674 O O . MET A 1 85 ? -1.761 12.995 3.816 1.00 82.81 85 MET A O 1
ATOM 678 N N . ASN A 1 86 ? -3.895 13.593 3.465 1.00 83.19 86 ASN A N 1
ATOM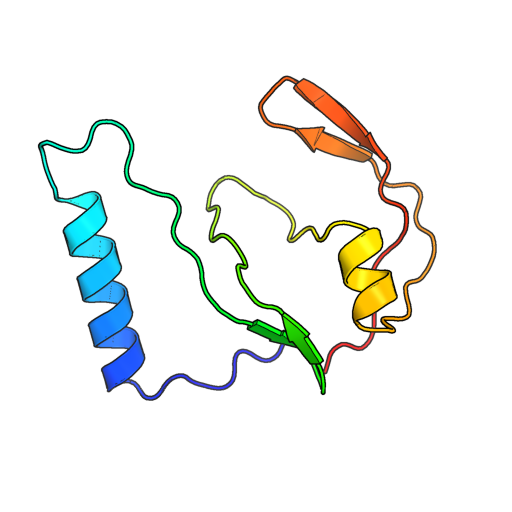 679 C CA . ASN A 1 86 ? -4.359 13.129 4.767 1.00 83.19 86 ASN A CA 1
ATOM 680 C C . ASN A 1 86 ? -4.670 11.634 4.709 1.00 83.19 86 ASN A C 1
ATOM 682 O O . ASN A 1 86 ? -5.335 11.150 3.792 1.00 83.19 86 ASN A O 1
ATOM 686 N N . THR A 1 87 ? -4.175 10.902 5.697 1.00 82.44 87 THR A N 1
ATOM 687 C CA . THR A 1 87 ? -4.543 9.502 5.906 1.00 82.44 87 THR A CA 1
ATOM 688 C C . THR A 1 87 ? -5.912 9.431 6.574 1.00 82.44 87 THR A C 1
ATOM 690 O O . THR A 1 87 ? -6.252 10.274 7.397 1.00 82.44 87 THR A O 1
ATOM 693 N N . VAL A 1 88 ? -6.713 8.436 6.190 1.00 81.00 88 VAL A N 1
ATOM 694 C CA . VAL A 1 88 ? -8.044 8.201 6.779 1.00 81.00 88 VAL A CA 1
ATOM 695 C C . VAL A 1 88 ? -7.979 7.312 8.020 1.00 81.00 88 VAL A C 1
ATOM 697 O O . VAL A 1 88 ? -8.890 7.329 8.841 1.00 81.00 88 VAL A O 1
ATOM 700 N N . GLY A 1 89 ? -6.899 6.544 8.172 1.00 85.81 89 GLY A N 1
ATOM 701 C CA . GLY A 1 89 ? -6.698 5.652 9.302 1.00 85.81 89 GLY A CA 1
ATOM 702 C C . GLY A 1 89 ? -5.489 4.738 9.154 1.00 85.81 89 GLY A C 1
ATOM 703 O O . GLY A 1 89 ? -4.804 4.736 8.130 1.00 85.81 89 GLY A O 1
ATOM 704 N N . VAL A 1 90 ? -5.237 3.949 10.196 1.00 85.38 90 VAL A N 1
ATOM 705 C CA . VAL A 1 90 ? -4.236 2.879 10.204 1.00 85.38 90 VAL A CA 1
ATOM 706 C C . VAL A 1 90 ? -4.944 1.546 10.380 1.00 85.38 90 VAL A C 1
ATOM 708 O O . VAL A 1 90 ? -5.709 1.362 11.327 1.00 85.38 90 VAL A O 1
ATOM 711 N N . ILE A 1 91 ? -4.655 0.600 9.491 1.00 84.81 91 ILE A N 1
ATOM 712 C CA . ILE A 1 91 ? -5.103 -0.780 9.656 1.00 84.81 91 ILE A CA 1
ATOM 713 C C . ILE A 1 91 ? -4.260 -1.410 10.771 1.00 84.81 91 ILE A C 1
ATOM 715 O O . ILE A 1 91 ? -3.035 -1.505 10.652 1.00 84.81 91 ILE A O 1
ATOM 719 N N . LYS A 1 92 ? -4.908 -1.819 11.864 1.00 75.00 92 LYS A N 1
ATOM 720 C CA . LYS A 1 92 ? -4.272 -2.547 12.971 1.00 75.00 92 LYS A CA 1
ATOM 721 C C . LYS A 1 92 ? -4.634 -4.031 12.913 1.00 75.00 92 LYS A C 1
ATOM 723 O O . LYS A 1 92 ? -5.626 -4.405 12.301 1.00 75.00 92 LYS A O 1
ATOM 728 N N . ASN A 1 93 ? -3.823 -4.862 13.568 1.00 66.75 93 ASN A N 1
ATOM 729 C CA . ASN A 1 93 ? -4.080 -6.295 13.774 1.00 66.75 93 ASN A CA 1
ATOM 730 C C . ASN A 1 93 ? -4.164 -7.143 12.488 1.00 66.75 93 ASN A C 1
ATOM 732 O O . ASN A 1 93 ? -4.885 -8.133 12.435 1.00 66.75 93 ASN A O 1
ATOM 736 N N . LEU A 1 94 ? -3.393 -6.780 11.458 1.00 66.38 94 LEU A N 1
ATOM 737 C CA . LEU A 1 94 ? -3.060 -7.692 10.358 1.00 66.38 94 LEU A CA 1
ATOM 738 C C . LEU A 1 94 ? -1.938 -8.637 10.827 1.00 66.38 94 LEU A C 1
ATOM 740 O O . LEU A 1 94 ? -0.753 -8.385 10.557 1.00 66.38 94 LEU A O 1
ATOM 744 N N . GLU A 1 95 ? -2.302 -9.654 11.609 1.00 53.44 95 GLU A N 1
ATOM 745 C CA . GLU A 1 95 ? -1.410 -10.761 11.997 1.00 53.44 95 GLU A CA 1
ATOM 746 C C . GLU A 1 95 ? -1.319 -11.830 10.905 1.00 53.44 95 GLU A C 1
ATOM 748 O O . GLU A 1 95 ? -2.374 -12.239 10.375 1.00 53.44 95 GLU A O 1
#

InterPro domains:
  IPR021109 Aspartic peptidase domain superfamily [G3DSA:2.40.70.10] (14-95)